Protein AF-A0A7V3NCV1-F1 (afdb_monomer)

Radius of gyration: 15.34 Å; Cα contacts (8 Å, |Δi|>4): 20; chains: 1; bounding box: 31×34×39 Å

Structure (mmCIF, N/CA/C/O backbone):
data_AF-A0A7V3NCV1-F1
#
_entry.id   AF-A0A7V3NCV1-F1
#
loop_
_atom_site.group_PDB
_atom_site.id
_atom_site.type_symbol
_atom_site.label_atom_id
_atom_site.label_alt_id
_atom_site.label_comp_id
_atom_site.label_asym_id
_atom_site.label_entity_id
_atom_site.label_seq_id
_atom_site.pdbx_PDB_ins_code
_atom_site.Cartn_x
_atom_site.Cartn_y
_atom_site.Cartn_z
_atom_site.occupancy
_atom_site.B_iso_or_equiv
_atom_site.auth_seq_id
_atom_site.auth_comp_id
_atom_site.auth_asym_id
_atom_site.auth_atom_id
_atom_site.pdbx_PDB_model_num
ATOM 1 N N . MET A 1 1 ? 7.363 0.934 -9.704 1.00 77.00 1 MET A N 1
ATOM 2 C CA . MET A 1 1 ? 6.491 2.116 -9.883 1.00 77.00 1 MET A CA 1
ATOM 3 C C . MET A 1 1 ? 6.194 2.677 -8.506 1.00 77.00 1 MET A C 1
ATOM 5 O O . MET A 1 1 ? 5.811 1.901 -7.643 1.00 77.00 1 MET A O 1
ATOM 9 N N . ILE A 1 2 ? 6.398 3.976 -8.297 1.00 91.12 2 ILE A N 1
ATOM 10 C CA . ILE A 1 2 ? 6.067 4.681 -7.051 1.00 91.12 2 ILE A CA 1
ATOM 11 C C . ILE A 1 2 ? 5.156 5.843 -7.431 1.00 91.12 2 ILE A C 1
ATOM 13 O O . ILE A 1 2 ? 5.415 6.517 -8.426 1.00 91.12 2 ILE A O 1
ATOM 17 N N . ARG A 1 3 ? 4.061 6.027 -6.691 1.00 93.25 3 ARG A N 1
ATOM 18 C CA . ARG A 1 3 ? 3.084 7.091 -6.935 1.00 93.25 3 ARG A CA 1
ATOM 19 C C . ARG A 1 3 ? 2.469 7.532 -5.614 1.00 93.25 3 ARG A C 1
ATOM 21 O O . ARG A 1 3 ? 1.969 6.696 -4.8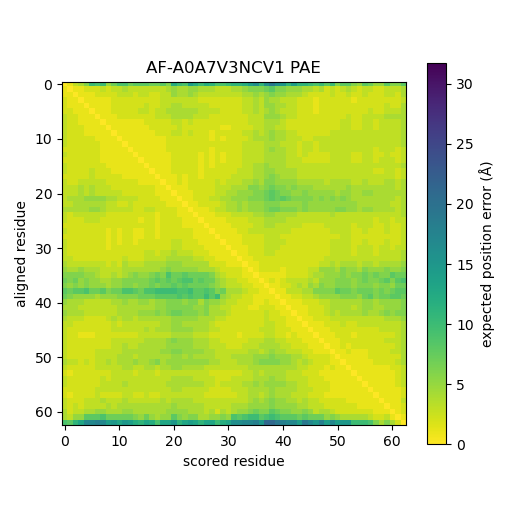67 1.00 93.25 3 ARG A O 1
ATOM 28 N N . LEU A 1 4 ? 2.452 8.839 -5.379 1.00 95.56 4 LEU A N 1
ATOM 29 C CA . LEU A 1 4 ? 1.613 9.474 -4.366 1.00 95.56 4 LEU A CA 1
ATOM 30 C C . LEU A 1 4 ? 0.330 9.983 -5.033 1.00 95.56 4 LEU A C 1
ATOM 32 O O . LEU A 1 4 ? 0.349 10.423 -6.183 1.00 95.56 4 LEU A O 1
ATOM 36 N N . THR A 1 5 ? -0.803 9.890 -4.345 1.00 95.56 5 THR A N 1
ATOM 37 C CA . THR A 1 5 ? -2.090 10.335 -4.889 1.00 95.56 5 THR A CA 1
ATOM 38 C C . THR A 1 5 ? -3.044 10.759 -3.781 1.00 95.56 5 THR A C 1
ATOM 40 O O . THR A 1 5 ? -2.967 10.251 -2.666 1.00 95.56 5 THR A O 1
ATOM 43 N N . SER A 1 6 ? -3.932 11.696 -4.105 1.00 96.12 6 SER A N 1
ATOM 44 C CA . SER A 1 6 ? -5.084 12.089 -3.289 1.00 96.12 6 SER A CA 1
ATOM 45 C C . SER A 1 6 ? -6.371 11.354 -3.687 1.00 96.12 6 SER A C 1
ATOM 47 O O . SER A 1 6 ? -7.405 11.542 -3.051 1.00 96.12 6 SER A O 1
ATOM 49 N N . GLU A 1 7 ? -6.329 10.537 -4.741 1.00 97.00 7 GLU A N 1
ATOM 50 C CA . GLU A 1 7 ? -7.462 9.745 -5.215 1.00 97.00 7 GLU A CA 1
ATOM 51 C C . GLU A 1 7 ? -7.509 8.380 -4.511 1.00 97.00 7 GLU A C 1
ATOM 53 O O . GLU A 1 7 ? -6.476 7.889 -4.040 1.00 97.00 7 GLU A O 1
ATOM 58 N N . PRO A 1 8 ? -8.680 7.717 -4.463 1.00 97.19 8 PRO A N 1
ATOM 59 C CA . PRO A 1 8 ? -8.764 6.335 -4.009 1.00 97.19 8 PRO A CA 1
ATOM 60 C C . PRO A 1 8 ? -7.797 5.425 -4.777 1.00 97.19 8 PRO A C 1
ATOM 62 O O . PRO A 1 8 ? -7.683 5.495 -6.000 1.00 97.19 8 PRO A O 1
ATOM 65 N N . ILE A 1 9 ? -7.108 4.545 -4.051 1.00 96.81 9 ILE A N 1
ATOM 66 C CA . ILE A 1 9 ? -6.139 3.620 -4.643 1.00 96.81 9 ILE A CA 1
ATOM 67 C C . ILE A 1 9 ? -6.884 2.467 -5.328 1.00 96.81 9 ILE A C 1
ATOM 69 O O . ILE A 1 9 ? -7.605 1.712 -4.675 1.00 96.81 9 ILE A O 1
ATOM 73 N N . ASP A 1 10 ? -6.656 2.289 -6.631 1.00 96.62 10 ASP A N 1
ATOM 74 C CA . ASP A 1 10 ? -7.138 1.126 -7.382 1.00 96.62 10 ASP A CA 1
ATOM 75 C C . ASP A 1 10 ? -6.231 -0.091 -7.138 1.00 96.62 10 ASP A C 1
ATOM 77 O O . ASP A 1 10 ? -5.160 -0.254 -7.731 1.00 96.62 10 ASP A O 1
ATOM 81 N N . ILE A 1 11 ? -6.687 -0.971 -6.248 1.00 96.50 11 ILE A N 1
ATOM 82 C CA . ILE A 1 11 ? -5.970 -2.188 -5.854 1.00 96.50 11 ILE A CA 1
ATOM 83 C C . ILE A 1 11 ? -5.785 -3.148 -7.041 1.00 96.50 11 ILE A C 1
ATOM 85 O O . ILE A 1 11 ? -4.744 -3.803 -7.150 1.00 96.50 11 ILE A O 1
ATOM 89 N N . ALA A 1 12 ? -6.770 -3.241 -7.939 1.00 96.19 12 ALA A N 1
ATOM 90 C CA . ALA A 1 12 ? -6.708 -4.152 -9.077 1.00 96.19 12 ALA A CA 1
ATOM 91 C C . ALA A 1 12 ? -5.643 -3.696 -10.081 1.00 96.19 12 ALA A C 1
ATOM 93 O O . ALA A 1 12 ? -4.845 -4.517 -10.546 1.00 96.19 12 ALA A O 1
ATOM 94 N N . ALA A 1 13 ? -5.573 -2.389 -10.349 1.00 95.94 13 ALA A N 1
ATOM 95 C CA . ALA A 1 13 ? -4.532 -1.804 -11.186 1.00 95.94 13 ALA A CA 1
ATOM 96 C C . ALA A 1 13 ? -3.125 -2.035 -10.602 1.00 95.94 13 ALA A C 1
ATOM 98 O O . ALA A 1 13 ? -2.215 -2.431 -11.335 1.00 95.94 13 ALA A O 1
ATOM 99 N N . VAL A 1 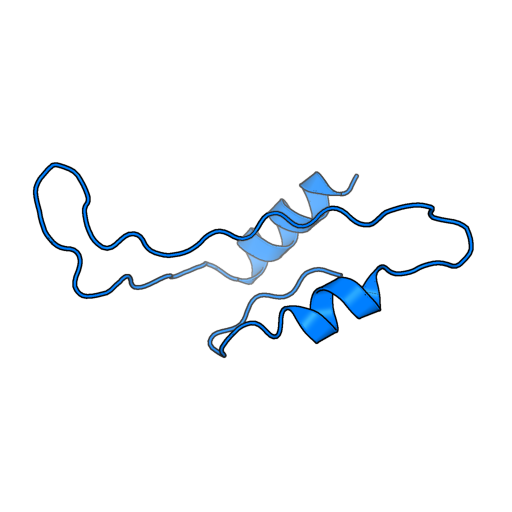14 ? -2.949 -1.871 -9.282 1.00 95.75 14 VAL A N 1
ATOM 100 C CA . VAL A 1 14 ? -1.664 -2.125 -8.602 1.00 95.75 14 VAL A CA 1
ATOM 101 C C . VAL A 1 14 ? -1.230 -3.582 -8.766 1.00 95.75 14 VAL A C 1
ATOM 103 O O . VAL A 1 14 ? -0.121 -3.833 -9.238 1.00 95.75 14 VAL A O 1
ATOM 106 N N . LEU A 1 15 ? -2.100 -4.547 -8.450 1.00 96.19 15 LEU A N 1
ATOM 107 C CA . LEU A 1 15 ? -1.792 -5.973 -8.608 1.00 96.19 15 LEU A CA 1
ATOM 108 C C . LEU A 1 15 ? -1.455 -6.331 -10.059 1.00 96.19 15 LEU A C 1
ATOM 110 O O . LEU A 1 15 ? -0.517 -7.088 -10.300 1.00 96.19 15 LEU A O 1
ATOM 114 N N . GLN A 1 16 ? -2.192 -5.783 -11.028 1.00 95.44 16 GLN A N 1
ATOM 115 C CA . GLN A 1 16 ? -1.958 -6.050 -12.445 1.00 95.44 16 GLN A CA 1
ATOM 116 C C . GLN A 1 16 ? -0.604 -5.505 -12.921 1.00 95.44 16 GLN A C 1
ATOM 118 O O . GLN A 1 16 ? 0.050 -6.158 -13.731 1.00 95.44 16 GLN A O 1
ATOM 123 N N . SER A 1 17 ? -0.160 -4.357 -12.398 1.00 95.62 17 SER A N 1
ATOM 124 C CA . SER A 1 17 ? 1.096 -3.706 -12.805 1.00 95.62 17 SER A CA 1
ATOM 125 C C . SER A 1 17 ? 2.366 -4.515 -12.504 1.00 95.62 17 SER A C 1
ATOM 127 O O . SER A 1 17 ? 3.394 -4.290 -13.139 1.00 95.62 17 SER A O 1
ATOM 129 N N . VAL A 1 18 ? 2.299 -5.459 -11.558 1.00 95.00 18 VAL A N 1
ATOM 130 C CA . VAL A 1 18 ? 3.440 -6.285 -11.115 1.00 95.00 18 VAL A CA 1
ATOM 13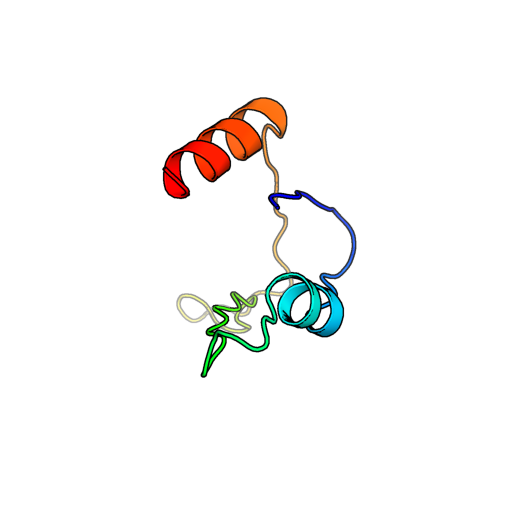1 C C . VAL A 1 18 ? 3.296 -7.764 -11.486 1.00 95.00 18 VAL A C 1
ATOM 133 O O . VAL A 1 18 ? 4.157 -8.575 -11.148 1.00 95.00 18 VAL A O 1
ATOM 136 N N . ARG A 1 19 ? 2.216 -8.147 -12.180 1.00 95.75 19 ARG A N 1
ATOM 137 C CA . ARG A 1 19 ? 2.035 -9.525 -12.654 1.00 95.75 19 ARG A CA 1
ATOM 138 C C . ARG A 1 19 ? 3.073 -9.869 -13.716 1.00 95.75 19 ARG A C 1
ATOM 140 O O . ARG A 1 19 ? 3.346 -9.085 -14.619 1.00 95.75 19 ARG A O 1
ATOM 147 N N . SER A 1 20 ? 3.585 -11.093 -13.646 1.00 97.00 20 SER A N 1
ATOM 148 C CA . SER A 1 20 ? 4.509 -11.642 -14.633 1.00 97.00 20 SER A CA 1
ATOM 149 C C . SER A 1 20 ? 4.244 -13.135 -14.817 1.00 97.00 20 SER A C 1
ATOM 151 O O . SER A 1 20 ? 4.081 -13.827 -13.813 1.00 97.00 20 SER A O 1
ATOM 153 N N . PRO A 1 21 ? 4.262 -13.669 -16.054 1.00 96.88 21 PRO A N 1
ATOM 154 C CA . PRO A 1 21 ? 4.209 -15.114 -16.290 1.00 96.88 21 PRO A CA 1
ATOM 155 C C . PRO A 1 21 ? 5.343 -15.896 -15.608 1.00 96.88 21 PRO A C 1
ATOM 157 O O . PRO A 1 21 ? 5.215 -17.096 -15.396 1.00 96.88 21 PRO A O 1
ATOM 160 N N . ALA A 1 22 ? 6.449 -15.227 -15.264 1.00 97.69 22 ALA A N 1
ATOM 161 C CA . ALA A 1 22 ? 7.580 -15.828 -14.560 1.00 97.69 22 ALA A CA 1
ATOM 162 C C . ALA A 1 22 ? 7.418 -15.844 -13.026 1.00 97.69 22 ALA A C 1
ATOM 164 O O . ALA A 1 22 ? 8.232 -16.454 -12.336 1.00 97.69 22 ALA A O 1
ATOM 165 N N . ALA A 1 23 ? 6.402 -15.170 -12.477 1.00 96.75 23 ALA A N 1
ATOM 166 C CA . ALA A 1 23 ? 6.161 -15.085 -11.041 1.00 96.75 23 ALA A CA 1
ATOM 167 C C . ALA A 1 23 ? 4.968 -15.966 -10.639 1.00 96.75 23 ALA A C 1
ATOM 169 O O . ALA A 1 23 ? 3.862 -15.798 -11.147 1.00 96.75 23 ALA A O 1
ATOM 170 N N . GLY A 1 24 ? 5.176 -16.885 -9.691 1.00 97.25 24 GLY A N 1
ATOM 171 C CA . GLY A 1 24 ? 4.117 -17.778 -9.194 1.00 97.25 24 GLY A CA 1
ATOM 172 C C . GLY A 1 24 ? 3.135 -17.122 -8.217 1.00 97.25 24 GLY A C 1
ATOM 173 O O . GLY A 1 24 ? 2.068 -17.674 -7.959 1.00 97.25 24 GLY A O 1
ATOM 174 N N . ALA A 1 25 ? 3.480 -15.957 -7.665 1.00 96.62 25 ALA A N 1
ATOM 175 C CA . ALA A 1 25 ? 2.638 -15.216 -6.735 1.00 96.62 25 ALA A CA 1
ATOM 176 C C . ALA A 1 25 ? 2.959 -13.717 -6.761 1.00 96.62 25 ALA A C 1
ATOM 178 O O . ALA A 1 25 ? 4.069 -13.306 -7.099 1.00 96.62 25 ALA A O 1
ATOM 179 N N . VAL A 1 26 ? 1.981 -12.915 -6.342 1.00 96.69 26 VAL A N 1
ATOM 180 C CA . VAL A 1 26 ? 2.127 -11.491 -6.025 1.00 96.69 26 VAL A CA 1
ATOM 181 C C . VAL A 1 26 ? 1.624 -11.302 -4.600 1.00 96.69 26 VAL A C 1
ATOM 183 O O . VAL A 1 26 ? 0.547 -11.792 -4.260 1.00 96.69 26 VAL A O 1
ATOM 186 N N . VAL A 1 27 ? 2.391 -10.594 -3.774 1.00 96.31 27 VAL A N 1
ATOM 187 C CA . VAL A 1 27 ? 2.015 -10.273 -2.392 1.00 96.31 27 VAL A CA 1
ATOM 188 C C . VAL A 1 27 ? 1.700 -8.787 -2.306 1.00 96.31 27 VAL A C 1
ATOM 190 O O . VAL A 1 27 ? 2.476 -7.959 -2.776 1.00 96.31 27 VAL A O 1
ATOM 193 N N . LEU A 1 28 ? 0.562 -8.456 -1.699 1.00 96.56 28 LEU A N 1
ATOM 194 C CA . LEU A 1 28 ? 0.136 -7.083 -1.454 1.00 96.56 28 LEU A CA 1
ATOM 195 C C . LEU A 1 28 ? 0.008 -6.844 0.048 1.00 96.56 28 LEU A C 1
ATOM 197 O O . LEU A 1 28 ? -0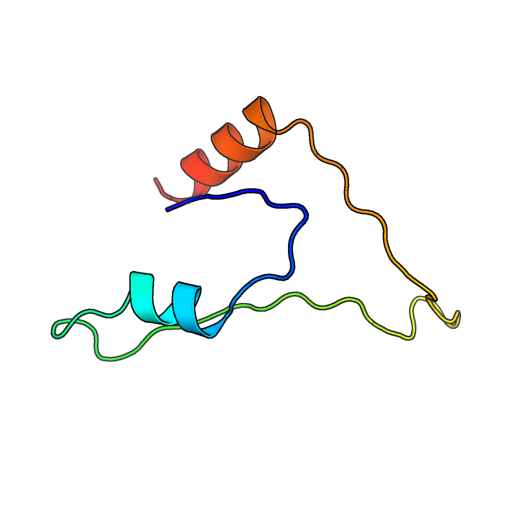.677 -7.590 0.745 1.00 96.56 28 LEU A O 1
ATOM 201 N N . PHE A 1 29 ? 0.609 -5.754 0.515 1.00 96.94 29 PHE A N 1
ATOM 202 C CA . PHE A 1 29 ? 0.299 -5.164 1.809 1.00 96.94 29 PHE A CA 1
ATOM 203 C C . PHE A 1 29 ? -0.655 -3.982 1.602 1.00 96.94 29 PHE A C 1
ATOM 205 O O . PHE A 1 29 ? -0.330 -3.050 0.867 1.00 96.94 29 PHE A O 1
ATOM 212 N N . LEU A 1 30 ? -1.826 -4.021 2.242 1.00 97.19 30 LEU A N 1
ATOM 213 C CA . LEU A 1 30 ? -2.836 -2.965 2.177 1.00 97.19 30 LEU A CA 1
ATOM 214 C C . LEU A 1 30 ? -3.044 -2.365 3.571 1.00 97.19 30 LEU A C 1
ATOM 216 O O . LEU A 1 30 ? -3.645 -2.994 4.440 1.00 97.19 30 LEU A O 1
ATOM 220 N N . GLY A 1 31 ? -2.558 -1.142 3.777 1.00 96.38 31 GLY A N 1
ATOM 221 C CA . GLY A 1 31 ? -2.845 -0.372 4.985 1.00 96.38 31 GLY A CA 1
ATOM 222 C C . GLY A 1 31 ? -4.203 0.322 4.880 1.00 96.38 31 GLY A C 1
ATOM 223 O O . GLY A 1 31 ? -4.432 1.081 3.943 1.00 96.38 31 GLY A O 1
ATOM 224 N N . THR A 1 32 ? -5.094 0.089 5.843 1.00 95.50 32 THR A N 1
ATOM 225 C CA . THR A 1 32 ? -6.414 0.738 5.922 1.00 95.50 32 THR A CA 1
ATOM 226 C C . THR A 1 32 ? -6.572 1.490 7.240 1.00 95.50 32 THR A C 1
ATOM 228 O O . THR A 1 32 ? -6.089 1.031 8.278 1.00 95.50 32 THR A O 1
ATOM 231 N N . ALA A 1 33 ? -7.292 2.615 7.226 1.00 94.88 33 ALA A N 1
ATOM 232 C CA . ALA A 1 33 ? -7.667 3.310 8.454 1.00 94.88 33 ALA A CA 1
ATOM 233 C C . ALA A 1 33 ? -8.529 2.393 9.339 1.00 94.88 33 ALA A C 1
ATOM 235 O O . ALA A 1 33 ? -9.454 1.735 8.861 1.00 94.88 3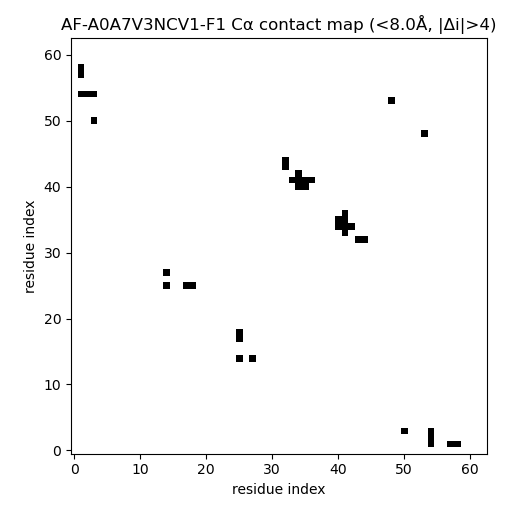3 ALA A O 1
ATOM 236 N N 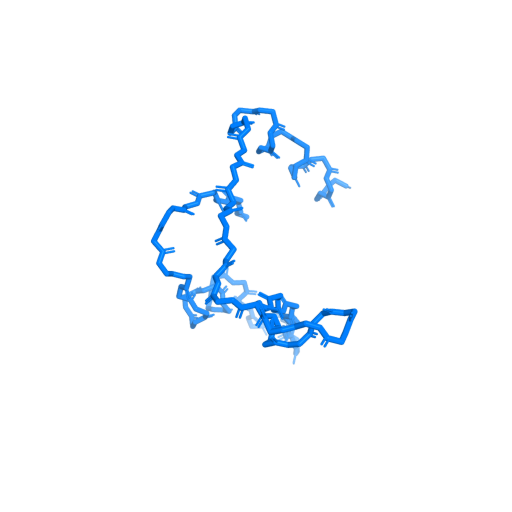. ARG A 1 34 ? -8.203 2.325 10.631 1.00 96.19 34 ARG A N 1
ATOM 237 C CA . ARG A 1 34 ? -8.948 1.536 11.618 1.00 96.19 34 ARG A CA 1
ATOM 238 C C . ARG A 1 34 ? -10.029 2.400 12.253 1.00 96.19 34 ARG A C 1
ATOM 240 O O . ARG A 1 34 ? -9.785 3.566 12.533 1.00 96.19 34 ARG A O 1
ATOM 247 N N . GLU A 1 35 ? -11.182 1.808 12.551 1.00 96.12 35 GLU A N 1
ATOM 248 C CA . GLU A 1 35 ? -12.270 2.519 13.235 1.00 96.12 35 GLU A CA 1
ATOM 249 C C . GLU A 1 35 ? -11.941 2.835 14.703 1.00 96.12 35 GLU A C 1
ATOM 251 O O . GLU A 1 35 ? -12.341 3.882 15.200 1.00 96.12 35 GLU A O 1
ATOM 256 N N . MET A 1 36 ? -11.209 1.957 15.400 1.00 96.25 36 MET A N 1
ATOM 257 C CA . MET A 1 36 ? -10.890 2.112 16.824 1.00 96.25 36 MET A CA 1
ATOM 258 C C . MET A 1 36 ? -9.381 2.172 17.063 1.00 96.25 36 MET A C 1
ATOM 260 O O . MET A 1 36 ? -8.654 1.231 16.719 1.00 96.25 36 MET A O 1
ATOM 264 N N . THR A 1 37 ? -8.946 3.243 17.726 1.00 92.38 37 THR A N 1
ATOM 265 C CA . THR A 1 37 ? -7.555 3.487 18.130 1.00 92.38 37 THR A CA 1
ATOM 266 C C . THR A 1 37 ? -7.542 3.982 19.577 1.00 92.38 37 THR A C 1
ATOM 268 O O . THR A 1 37 ? -8.252 4.928 19.908 1.00 92.38 37 THR A O 1
ATOM 271 N N . ASP A 1 38 ? -6.799 3.309 20.459 1.00 93.44 38 ASP A N 1
ATOM 272 C CA . ASP A 1 38 ? -6.670 3.649 21.889 1.00 93.44 38 ASP A CA 1
ATOM 273 C C . ASP A 1 38 ? -8.007 3.899 22.615 1.00 93.44 38 ASP A C 1
ATOM 275 O O . ASP A 1 38 ? -8.171 4.836 23.396 1.00 93.44 38 ASP A O 1
ATOM 279 N N . GLY A 1 39 ? -9.003 3.055 22.323 1.00 95.62 39 GLY A N 1
ATOM 280 C CA . GLY A 1 39 ? -10.338 3.130 22.926 1.00 95.62 39 GLY A CA 1
ATOM 281 C C . GLY A 1 39 ? -11.217 4.274 22.406 1.00 95.62 39 GLY A C 1
ATOM 282 O O . GLY A 1 39 ? -12.325 4.456 22.904 1.00 95.62 39 GLY A O 1
ATOM 283 N N . ARG A 1 40 ? -10.764 5.027 21.397 1.00 95.44 40 ARG A N 1
ATOM 284 C CA . ARG A 1 40 ? -11.524 6.102 20.747 1.00 95.44 40 ARG A CA 1
ATOM 285 C C . ARG A 1 40 ? -11.878 5.731 19.313 1.00 95.44 40 ARG A C 1
ATOM 287 O O . ARG A 1 40 ? -11.126 5.020 18.645 1.00 95.44 40 ARG A O 1
ATOM 294 N N . ARG A 1 41 ? -13.024 6.231 18.847 1.00 97.06 41 ARG A N 1
ATOM 295 C CA . ARG A 1 41 ? -13.460 6.075 17.459 1.00 97.06 41 ARG A CA 1
ATOM 296 C C . ARG A 1 41 ? -12.771 7.110 16.574 1.00 97.06 41 ARG A C 1
ATOM 298 O O . ARG A 1 41 ? -12.812 8.300 16.874 1.00 97.06 41 ARG A O 1
ATOM 305 N N . THR A 1 42 ? -12.159 6.652 15.492 1.00 96.31 42 THR A N 1
ATOM 306 C CA . THR A 1 42 ? -11.566 7.480 14.444 1.00 96.31 42 THR A CA 1
ATOM 307 C C . THR A 1 42 ? -12.628 7.771 13.389 1.00 96.31 42 THR A C 1
ATOM 309 O O . THR A 1 42 ? -13.125 6.849 12.748 1.00 96.31 42 THR A O 1
ATOM 312 N N . GLU A 1 43 ? -12.978 9.044 13.199 1.00 95.69 43 GLU A N 1
ATOM 313 C CA . GLU A 1 43 ? -13.910 9.439 12.134 1.00 95.69 43 GLU A CA 1
ATOM 314 C C . GLU A 1 43 ? -13.235 9.429 10.758 1.00 95.69 43 GLU A C 1
ATOM 316 O O . GLU A 1 43 ? -13.791 8.905 9.797 1.00 95.69 43 GLU A O 1
ATOM 321 N N . TRP A 1 44 ? -12.024 9.982 10.666 1.00 95.19 44 TRP A N 1
ATOM 322 C CA . TRP A 1 44 ? -11.219 10.015 9.447 1.00 95.19 44 TRP A CA 1
ATOM 323 C C . TRP A 1 44 ? -9.744 10.285 9.777 1.00 95.19 44 TRP A C 1
ATOM 325 O O . TRP A 1 44 ? -9.403 10.655 10.902 1.00 95.19 44 TRP A O 1
ATOM 335 N N . LEU A 1 45 ? -8.867 10.084 8.789 1.00 96.25 45 LEU A N 1
ATOM 336 C CA . LEU A 1 45 ? -7.447 10.433 8.853 1.00 96.25 45 LEU A CA 1
ATOM 337 C C . LEU A 1 45 ? -7.094 11.344 7.677 1.00 96.25 45 LEU A C 1
ATOM 339 O O . LEU A 1 45 ? -7.479 11.058 6.542 1.00 96.25 45 LEU A O 1
ATOM 343 N N . GLN A 1 46 ? -6.330 12.403 7.945 1.00 96.19 46 GLN A N 1
ATOM 344 C CA . GLN A 1 46 ? -5.677 13.196 6.906 1.00 96.19 46 GLN A CA 1
ATOM 345 C C . GLN A 1 46 ? -4.248 12.705 6.723 1.00 96.19 46 GLN A C 1
ATOM 347 O O . GLN A 1 46 ? -3.520 12.547 7.702 1.00 96.19 46 GLN A O 1
ATOM 352 N N . TYR A 1 47 ? -3.838 12.511 5.474 1.00 96.81 47 TYR A N 1
ATOM 353 C CA . TYR A 1 47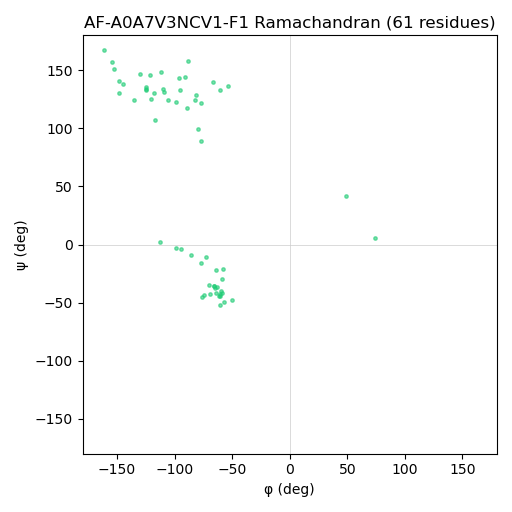 ? -2.452 12.220 5.132 1.00 96.81 47 TYR A CA 1
ATOM 354 C C . TYR A 1 47 ? -1.850 13.422 4.414 1.00 96.81 47 TYR A C 1
ATOM 356 O O . TYR A 1 47 ? -2.450 13.967 3.490 1.00 96.81 47 TYR A O 1
ATOM 364 N N . GLU A 1 48 ? -0.647 13.806 4.823 1.00 96.69 48 GLU A N 1
ATOM 365 C CA . GLU A 1 48 ? 0.141 14.860 4.192 1.00 96.69 48 GLU A CA 1
ATOM 366 C C . GLU A 1 48 ? 1.553 14.342 3.933 1.00 96.69 48 GLU A C 1
ATOM 368 O O . GLU A 1 48 ? 2.083 13.529 4.694 1.00 96.69 48 GLU A O 1
ATOM 373 N N . ALA A 1 49 ? 2.169 14.802 2.846 1.00 96.31 49 ALA A N 1
ATOM 374 C CA . ALA A 1 49 ? 3.529 14.425 2.496 1.00 96.31 49 ALA A CA 1
ATOM 375 C C . ALA A 1 49 ? 4.242 15.568 1.773 1.00 96.31 49 ALA A C 1
ATOM 377 O O . ALA A 1 49 ? 3.674 16.210 0.886 1.00 96.31 49 ALA A O 1
ATOM 378 N N . TYR A 1 50 ? 5.528 15.760 2.076 1.00 97.12 50 TYR A N 1
ATOM 379 C CA . TYR A 1 50 ? 6.412 16.511 1.190 1.00 97.12 50 TYR A CA 1
ATOM 380 C C . TYR A 1 50 ? 6.792 15.615 0.007 1.00 97.12 50 TYR A C 1
ATOM 382 O O . TYR A 1 50 ? 7.763 14.859 0.071 1.00 97.12 50 TYR A O 1
ATOM 390 N N . ALA A 1 51 ? 5.972 15.666 -1.045 1.00 94.50 51 ALA A N 1
ATOM 391 C CA . ALA A 1 51 ? 5.985 14.684 -2.128 1.00 94.50 51 ALA A CA 1
ATOM 392 C C . ALA A 1 51 ? 7.378 14.408 -2.735 1.00 94.50 51 ALA A C 1
ATOM 394 O O . ALA A 1 51 ? 7.747 13.236 -2.789 1.00 94.50 51 ALA A O 1
ATOM 395 N N . PRO A 1 52 ? 8.209 15.417 -3.082 1.00 94.00 52 PRO A N 1
ATOM 396 C CA . PRO A 1 52 ? 9.529 15.164 -3.668 1.00 94.00 52 PRO A CA 1
ATOM 397 C C . PRO A 1 52 ? 10.456 14.340 -2.766 1.00 94.00 52 PRO A C 1
ATOM 399 O O . PRO A 1 52 ? 11.185 13.470 -3.240 1.00 94.00 52 PRO A O 1
ATOM 402 N N . LEU A 1 53 ? 10.436 14.599 -1.454 1.00 95.88 53 LEU A N 1
ATOM 403 C CA . LEU A 1 53 ? 11.251 13.847 -0.502 1.00 95.88 53 LEU A CA 1
ATOM 404 C C . LEU A 1 53 ? 10.672 12.452 -0.258 1.00 95.88 53 LEU A C 1
ATOM 406 O O . LEU A 1 53 ? 11.421 11.481 -0.229 1.00 95.88 53 LEU A O 1
ATOM 410 N N . ALA A 1 54 ? 9.352 12.346 -0.096 1.00 96.56 54 ALA A N 1
ATOM 411 C CA . ALA A 1 54 ? 8.685 11.070 0.134 1.00 96.56 54 ALA A CA 1
ATOM 412 C C . ALA A 1 54 ? 8.901 10.096 -1.036 1.00 96.56 54 ALA A C 1
ATOM 414 O O . ALA A 1 54 ? 9.240 8.939 -0.808 1.00 96.56 54 ALA A O 1
ATOM 415 N N . GLU A 1 55 ? 8.783 10.565 -2.282 1.00 95.06 55 GLU A N 1
ATOM 416 C CA . GLU A 1 55 ? 9.070 9.750 -3.467 1.00 95.06 55 GLU A CA 1
ATOM 417 C C . GLU A 1 55 ? 10.524 9.285 -3.499 1.00 95.06 55 GLU A C 1
ATOM 419 O O . GLU A 1 55 ? 10.776 8.102 -3.726 1.00 95.06 55 GLU A O 1
ATOM 424 N N . LYS A 1 56 ? 11.478 10.179 -3.203 1.00 94.56 56 LYS A N 1
ATOM 425 C CA . LYS A 1 56 ? 12.897 9.818 -3.117 1.00 94.56 56 LYS A CA 1
ATOM 426 C C . LYS A 1 56 ? 13.136 8.700 -2.095 1.00 94.56 56 LYS A C 1
ATOM 428 O O . LYS A 1 56 ? 13.779 7.710 -2.427 1.00 94.56 56 LYS A O 1
ATOM 433 N N . LEU A 1 57 ? 12.594 8.832 -0.884 1.00 96.25 57 LEU A N 1
ATOM 434 C CA . LEU A 1 57 ? 12.761 7.828 0.174 1.00 96.25 57 LEU A CA 1
ATOM 435 C C . LEU A 1 57 ? 12.102 6.489 -0.186 1.00 96.25 57 LEU A C 1
ATOM 437 O O . LEU A 1 57 ? 12.653 5.433 0.105 1.00 96.25 57 LEU A O 1
ATOM 441 N N . LEU A 1 58 ? 10.946 6.510 -0.855 1.00 96.00 58 LEU A N 1
ATOM 442 C CA . LEU A 1 58 ? 10.299 5.287 -1.338 1.00 96.00 58 LEU A CA 1
ATOM 443 C C . LEU A 1 58 ? 11.130 4.586 -2.420 1.00 96.00 58 LEU A C 1
ATOM 445 O O . LEU A 1 58 ? 11.156 3.358 -2.452 1.00 96.00 58 LEU A O 1
ATOM 449 N N . ILE A 1 59 ? 11.817 5.337 -3.289 1.00 94.62 59 ILE A N 1
ATOM 450 C CA . ILE A 1 59 ? 12.713 4.770 -4.310 1.00 94.62 59 ILE A CA 1
ATOM 451 C C . ILE A 1 59 ? 13.891 4.052 -3.643 1.00 94.62 59 ILE A C 1
ATOM 453 O O . ILE A 1 59 ? 14.235 2.942 -4.052 1.00 94.62 59 ILE A O 1
ATOM 457 N N . GLU A 1 60 ? 14.466 4.635 -2.589 1.00 95.56 60 GLU A N 1
ATOM 458 C CA . GLU A 1 60 ? 15.582 4.039 -1.841 1.00 95.56 60 GLU A CA 1
ATOM 459 C C . GLU A 1 60 ? 15.231 2.659 -1.244 1.00 95.56 60 GLU A C 1
ATOM 461 O O . GLU A 1 60 ? 16.099 1.796 -1.183 1.00 95.56 60 GLU A O 1
ATOM 466 N N . LEU A 1 61 ? 13.961 2.391 -0.899 1.00 92.56 61 LEU A N 1
ATOM 467 C CA . LEU A 1 61 ? 13.504 1.077 -0.403 1.00 92.56 61 LEU A CA 1
ATOM 468 C C . LEU A 1 61 ? 13.432 -0.022 -1.476 1.00 92.56 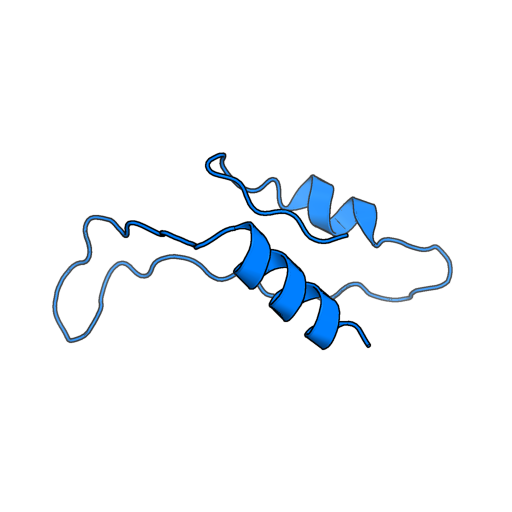61 LEU A C 1
ATOM 470 O O . LEU A 1 61 ? 13.200 -1.184 -1.149 1.00 92.56 61 LEU A O 1
ATOM 474 N N . THR A 1 62 ? 13.557 0.340 -2.753 1.00 86.12 62 THR A N 1
ATOM 475 C CA . THR A 1 62 ? 13.492 -0.609 -3.878 1.00 86.12 62 THR A CA 1
ATOM 476 C C . THR A 1 62 ? 14.865 -1.026 -4.404 1.00 86.12 62 THR A C 1
ATOM 478 O O . THR A 1 62 ? 14.929 -1.838 -5.327 1.00 86.12 62 THR A O 1
ATOM 481 N N . SER A 1 63 ? 15.933 -0.450 -3.839 1.00 70.06 63 SER A N 1
ATOM 482 C CA . SER A 1 63 ? 17.339 -0.738 -4.164 1.00 70.06 63 SER A CA 1
ATOM 483 C C . SER A 1 63 ? 17.847 -1.938 -3.372 1.00 70.06 63 SER A C 1
ATOM 485 O O . SER A 1 63 ? 18.601 -2.740 -3.962 1.00 70.06 63 SER A O 1
#

Sequence (63 aa):
MIRLTSEPIDIAAVLQSVRSPAAGAVVLFLGTAREMTDGRRTEWLQYEAYAPLAEKLLIELTS

Secondary stru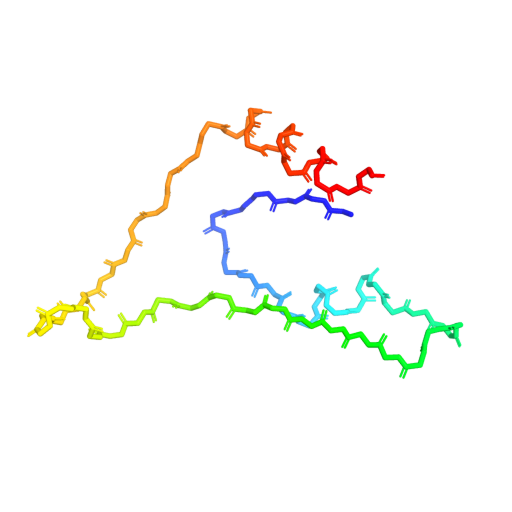cture (DSSP, 8-state):
-----SSPP-HHHHHHHT--TT-S----------SEETTEE---------HHHHHHHHHHTT-

pLDDT: mean 94.95, std 4.29, range [70.06, 97.69]

Foldseek 3Di:
DDDDDPDDDDPVVVQVVPDDPVDPDDDDDDDDDDQDDPNDGDPDDDDDDPVVVVRVVVVVVVD

Solvent-accessible surface area (backbone atoms only — not comparable to full-atom values): 4660 Å² total; per-residue (Å²): 140,87,84,89,75,94,64,87,82,60,64,68,61,56,57,58,75,72,63,46,97,89,50,96,73,84,87,82,88,84,90,72,92,64,57,71,55,97,93,38,78,49,90,78,84,89,86,86,75,65,56,77,60,53,54,51,56,57,53,62,76,74,112

Mean predicted aligned error: 3.27 Å